Protein AF-A0A963EEP8-F1 (afdb_monomer)

Mean predicted aligned error: 3.57 Å

Secondary structure (DSSP, 8-state):
-TTTTT------GGGSPPP-GGGTT--HHHHHHH-HHHHHHHHH-TTTSPPTTPPPHHHHHHHHHHHHHHHHHHSTT---PPP--HHHHHHHHHHHHT--GGGGGGS---TT-EEEEEEETTEEEEEEEEE--

Sequence (133 aa):
LGRELNVPVTLESRLGEIGFGEWEGMDPAILYRDCPEAIDNFWVDPGAYPPPGGESFIRFQQRVGAALDSILQNYPSEHLLVVAHGGVIRMIIARVLGMPAGNIFRMDVPYAAVSRIAVEQGIPRLRFHCSRL

Radius of gyration: 16.08 Å; Cα contacts (8 Å, |Δi|>4): 144; chains: 1; bounding box: 43×27×42 Å

Nearest PDB structures (foldseek):
  4ij6-assembly1_B  TM=9.343E-01  e=9.915E-08  Hydrogenobacter thermophilus TK-6
  6nru-assembly5_E  TM=8.307E-01  e=4.648E-08  Shigella flexneri 2a
  1ebb-assembly1_A  TM=8.598E-01  e=6.789E-08  Geobacillus stearothermophilus
  4ij5-assembly1_B  TM=9.257E-01  e=4.511E-07  Hydrogenobacter thermophilus TK-6
  6e4b-assembly2_C  TM=8.334E-01  e=7.475E-07  Escherichia coli K-12

pLDDT: mean 93.42, std 4.46, range [60.78, 98.31]

Structure (mmCIF, N/CA/C/O backbone):
data_AF-A0A963EEP8-F1
#
_entry.i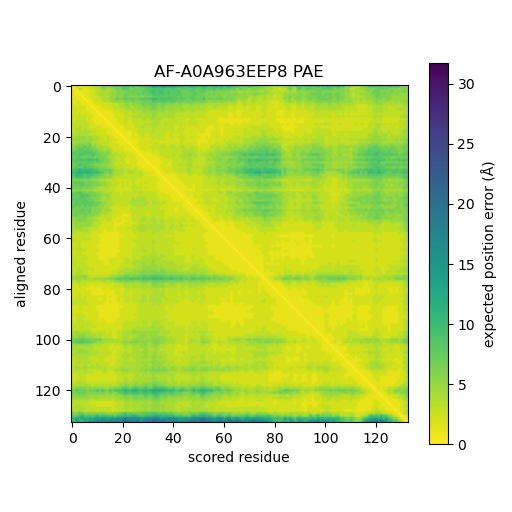d   AF-A0A963EEP8-F1
#
loop_
_atom_site.group_PDB
_atom_site.id
_atom_site.type_symbol
_atom_site.label_atom_id
_atom_site.label_alt_id
_atom_site.label_comp_id
_atom_site.label_asym_id
_atom_site.label_entity_id
_atom_site.label_seq_id
_atom_site.pdbx_PDB_ins_code
_atom_site.Cartn_x
_atom_site.Cartn_y
_atom_site.Cartn_z
_atom_site.occupancy
_atom_site.B_iso_or_equiv
_atom_site.auth_seq_id
_atom_site.auth_comp_id
_atom_site.auth_asym_id
_atom_site.auth_atom_id
_atom_site.pdbx_PDB_model_num
ATOM 1 N N . LEU A 1 1 ? -18.044 -12.396 1.897 1.00 86.62 1 LEU A N 1
ATOM 2 C CA . LEU A 1 1 ? -17.763 -11.465 3.015 1.00 86.62 1 LEU A CA 1
ATOM 3 C C . LEU A 1 1 ? -18.798 -10.357 3.213 1.00 86.62 1 LEU A C 1
ATOM 5 O O . LEU A 1 1 ? -19.691 -10.590 4.002 1.00 86.62 1 LEU A O 1
ATOM 9 N N . GLY A 1 2 ? -18.756 -9.195 2.538 1.00 90.88 2 GLY A N 1
ATOM 10 C CA . GLY A 1 2 ? -19.676 -8.078 2.861 1.00 90.88 2 GLY A CA 1
ATOM 11 C C . GLY A 1 2 ? -21.165 -8.460 2.829 1.00 90.88 2 GLY A C 1
ATOM 12 O O . GLY A 1 2 ? -21.879 -8.303 3.814 1.00 90.88 2 GLY A O 1
ATOM 13 N N . ARG A 1 3 ? -21.594 -9.101 1.733 1.00 93.19 3 ARG A N 1
ATOM 14 C CA . ARG A 1 3 ? -22.942 -9.683 1.587 1.00 93.19 3 ARG A CA 1
ATOM 15 C C . ARG A 1 3 ? -23.259 -10.765 2.625 1.00 93.19 3 ARG A C 1
ATOM 17 O O . ARG A 1 3 ? -24.384 -10.863 3.085 1.00 93.19 3 ARG A O 1
ATOM 24 N N . GLU A 1 4 ? -22.281 -11.603 2.935 1.00 95.38 4 GLU A N 1
ATOM 25 C CA . GLU A 1 4 ? -22.429 -12.773 3.808 1.00 95.38 4 GLU A CA 1
ATOM 26 C C . GLU A 1 4 ? -22.563 -12.377 5.282 1.00 95.38 4 GLU A C 1
ATOM 28 O O . GLU A 1 4 ? -23.371 -12.948 6.002 1.00 95.38 4 GLU A O 1
ATOM 33 N N . LEU A 1 5 ? -21.820 -11.352 5.704 1.00 94.31 5 LEU A N 1
ATOM 34 C CA . LEU A 1 5 ? -21.863 -10.785 7.051 1.00 94.31 5 LEU A CA 1
ATOM 35 C C . LEU A 1 5 ? -22.919 -9.680 7.202 1.00 94.31 5 LEU A C 1
ATOM 37 O O . LEU A 1 5 ? -23.043 -9.111 8.282 1.00 94.31 5 LEU A O 1
ATOM 41 N N . ASN A 1 6 ? -23.661 -9.367 6.135 1.00 95.50 6 ASN A N 1
ATOM 42 C CA . ASN A 1 6 ? -24.654 -8.293 6.097 1.00 95.50 6 ASN A CA 1
ATOM 43 C C . ASN A 1 6 ? -24.099 -6.934 6.578 1.00 95.50 6 ASN A C 1
ATOM 45 O O . ASN A 1 6 ? -24.737 -6.226 7.356 1.00 95.50 6 ASN A O 1
ATOM 49 N N . VAL A 1 7 ? -22.891 -6.581 6.122 1.00 95.44 7 VAL A N 1
ATOM 50 C CA . VAL A 1 7 ? -22.237 -5.301 6.437 1.00 95.44 7 VAL A CA 1
ATOM 51 C C . VAL A 1 7 ? -22.217 -4.378 5.213 1.00 95.44 7 VAL A C 1
ATOM 53 O O . VAL A 1 7 ? -22.016 -4.864 4.093 1.00 95.44 7 VAL A O 1
ATOM 56 N N . PRO A 1 8 ? -22.399 -3.054 5.389 1.00 94.38 8 PRO A N 1
ATOM 57 C CA . PRO A 1 8 ? -22.269 -2.092 4.299 1.00 94.38 8 PRO A CA 1
ATOM 58 C C . PRO A 1 8 ? -20.881 -2.152 3.655 1.00 94.38 8 PRO A C 1
ATOM 60 O O . PRO A 1 8 ? -19.870 -2.287 4.344 1.00 94.38 8 PRO A O 1
ATOM 63 N N . VAL A 1 9 ? -20.831 -2.028 2.328 1.00 95.94 9 VAL A N 1
ATOM 64 C CA . VAL A 1 9 ? -19.580 -1.985 1.563 1.00 95.94 9 VAL A CA 1
ATOM 65 C C . VAL A 1 9 ? -19.538 -0.693 0.765 1.00 95.94 9 VAL A C 1
ATOM 67 O O . VAL A 1 9 ? -20.432 -0.427 -0.036 1.00 95.94 9 VAL A O 1
ATOM 70 N N . THR A 1 10 ? -18.466 0.070 0.952 1.00 95.69 10 THR A N 1
ATOM 71 C CA . THR A 1 10 ? -18.180 1.286 0.189 1.00 95.69 10 THR A CA 1
ATOM 72 C C . THR A 1 10 ? -16.942 1.051 -0.663 1.00 95.69 10 THR A C 1
ATOM 74 O O . THR A 1 10 ? -15.933 0.547 -0.171 1.00 95.69 10 THR A O 1
ATOM 77 N N . LEU A 1 11 ? -17.015 1.408 -1.946 1.00 96.81 11 LEU A N 1
ATOM 78 C CA . LEU A 1 11 ? -15.858 1.371 -2.835 1.00 96.81 11 LEU A CA 1
ATOM 79 C C . LEU A 1 11 ? -15.036 2.649 -2.665 1.00 96.81 11 LEU A C 1
ATOM 81 O O . LEU A 1 11 ? -15.579 3.749 -2.724 1.00 96.81 11 LEU A O 1
ATOM 85 N N . GLU A 1 12 ? -13.725 2.497 -2.502 1.00 97.56 12 GLU A N 1
ATOM 86 C CA . GLU A 1 12 ? -12.777 3.604 -2.386 1.00 97.56 12 GLU A CA 1
ATOM 87 C C . GLU A 1 12 ? -11.723 3.485 -3.490 1.00 97.56 12 GLU A C 1
ATOM 89 O O . GLU A 1 12 ? -10.774 2.704 -3.392 1.00 97.56 12 GLU A O 1
ATOM 94 N N . SER A 1 13 ? -11.887 4.256 -4.567 1.00 97.31 13 SER A N 1
ATOM 95 C CA . SER A 1 13 ? -11.022 4.171 -5.751 1.00 97.31 13 SER A CA 1
ATOM 96 C C . SER A 1 13 ? -9.570 4.550 -5.456 1.00 97.31 13 SER A C 1
ATOM 98 O O . SER A 1 13 ? -8.656 4.080 -6.132 1.00 97.31 13 SER A O 1
ATOM 100 N N . ARG A 1 14 ? -9.323 5.369 -4.425 1.00 98.19 14 ARG A N 1
ATOM 101 C CA . ARG A 1 14 ? -7.969 5.765 -4.011 1.00 98.19 14 ARG A CA 1
ATOM 102 C C . ARG A 1 14 ? -7.175 4.628 -3.357 1.00 98.19 14 ARG A C 1
ATOM 104 O O . ARG A 1 14 ? -5.963 4.773 -3.214 1.00 98.19 14 ARG A O 1
ATOM 111 N N . LEU A 1 15 ? -7.820 3.510 -3.007 1.00 97.88 15 LEU A N 1
ATOM 112 C CA . LEU A 1 15 ? -7.193 2.287 -2.482 1.00 97.88 15 LEU A CA 1
ATOM 113 C C . LEU A 1 15 ? -6.974 1.202 -3.563 1.00 97.88 15 LEU A C 1
ATOM 115 O O . LEU A 1 15 ? -6.800 0.025 -3.241 1.00 97.88 15 LEU A O 1
ATOM 119 N N . GLY A 1 16 ? -6.957 1.582 -4.847 1.00 97.38 16 GLY A N 1
ATOM 120 C CA . GLY A 1 16 ? -6.498 0.711 -5.939 1.00 97.38 16 GLY A CA 1
ATOM 121 C C . GLY A 1 16 ? -4.990 0.428 -5.879 1.00 97.38 16 GLY A C 1
ATOM 122 O O . GLY A 1 16 ? -4.248 1.197 -5.267 1.00 97.38 16 GLY A O 1
ATOM 123 N N . GLU A 1 17 ? -4.524 -0.658 -6.501 1.00 96.50 17 GLU A N 1
ATOM 124 C CA . GLU A 1 17 ? -3.082 -0.964 -6.560 1.00 96.50 17 GLU A CA 1
ATOM 125 C C . GLU A 1 17 ? -2.297 0.143 -7.281 1.00 96.50 17 GLU A C 1
ATOM 127 O O . GLU A 1 17 ? -2.886 0.923 -8.034 1.00 96.50 17 GLU A O 1
ATOM 132 N N . ILE A 1 18 ? -0.996 0.264 -7.001 1.00 95.19 18 ILE A N 1
ATOM 133 C CA . ILE A 1 18 ? -0.102 1.146 -7.762 1.00 95.19 18 ILE A CA 1
ATOM 134 C C . ILE A 1 18 ? -0.170 0.802 -9.257 1.00 95.19 18 ILE A C 1
ATOM 136 O O . ILE A 1 18 ? -0.164 -0.371 -9.629 1.00 95.19 18 ILE A O 1
ATOM 140 N N . GLY A 1 19 ? -0.260 1.827 -10.106 1.00 95.12 19 GLY A N 1
ATOM 141 C CA . GLY A 1 19 ? -0.260 1.634 -11.557 1.00 95.12 19 GLY A CA 1
ATOM 142 C C . GLY A 1 19 ? 1.116 1.196 -12.053 1.00 95.12 19 GLY A C 1
ATOM 143 O O . GLY A 1 19 ? 2.097 1.914 -11.849 1.00 95.12 19 GLY A O 1
ATOM 144 N N . PHE A 1 20 ? 1.183 0.051 -12.727 1.00 94.56 20 PHE A N 1
ATOM 145 C CA . PHE A 1 20 ? 2.433 -0.526 -13.235 1.00 94.56 20 PHE A CA 1
ATOM 146 C C . PHE A 1 20 ? 2.705 -0.171 -14.704 1.00 94.56 20 PHE A C 1
ATOM 148 O O . PHE A 1 20 ? 3.755 -0.527 -15.236 1.00 94.56 20 PHE A O 1
ATOM 155 N N . GLY A 1 21 ? 1.796 0.565 -15.350 1.00 94.25 21 GLY A N 1
ATOM 156 C CA . GLY A 1 21 ? 2.005 1.091 -16.696 1.00 94.25 21 GLY A CA 1
ATOM 157 C C . GLY A 1 21 ? 2.242 -0.021 -17.710 1.00 94.25 21 GLY A C 1
ATOM 158 O O . GLY A 1 21 ? 1.459 -0.961 -17.801 1.00 94.25 21 GLY A O 1
ATOM 159 N N . GLU A 1 22 ? 3.342 0.064 -18.452 1.00 94.50 22 GLU A N 1
ATOM 160 C CA . GLU A 1 22 ? 3.698 -0.915 -19.485 1.00 94.50 22 GLU A CA 1
ATOM 161 C C . GLU A 1 22 ? 3.910 -2.335 -18.943 1.00 94.50 22 GLU A C 1
ATOM 163 O O . GLU A 1 22 ? 3.819 -3.292 -19.706 1.00 94.50 22 GLU A O 1
ATOM 168 N N . TRP A 1 23 ? 4.156 -2.500 -17.638 1.00 93.81 23 TRP A N 1
ATOM 169 C CA . TRP A 1 23 ? 4.296 -3.823 -17.021 1.00 93.81 23 TRP A CA 1
ATOM 170 C C . TRP A 1 23 ? 2.945 -4.501 -16.741 1.00 93.81 23 TRP A C 1
ATOM 172 O O . TRP A 1 23 ? 2.904 -5.688 -16.409 1.00 93.81 23 TRP A O 1
ATOM 182 N N . GLU A 1 24 ? 1.825 -3.781 -16.847 1.00 93.00 24 GLU A N 1
ATOM 183 C CA . GLU A 1 24 ? 0.499 -4.339 -16.584 1.00 93.00 24 GLU A CA 1
ATOM 184 C C . GLU A 1 24 ? 0.141 -5.445 -17.583 1.00 93.00 24 GLU A C 1
ATOM 186 O O . GLU A 1 24 ? 0.241 -5.291 -18.798 1.00 93.00 24 GLU A O 1
ATOM 191 N N . GLY A 1 25 ? -0.298 -6.592 -17.058 1.00 92.44 25 GLY A N 1
ATOM 192 C CA . GLY A 1 25 ? -0.677 -7.752 -17.870 1.00 92.44 25 GLY A CA 1
ATOM 193 C C . GLY A 1 25 ? 0.499 -8.553 -18.439 1.00 92.44 25 GLY A C 1
ATOM 194 O O . GLY A 1 25 ? 0.262 -9.582 -19.071 1.00 92.44 25 GLY A O 1
ATOM 195 N N . MET A 1 26 ? 1.746 -8.136 -18.199 1.00 92.38 26 MET A N 1
ATOM 196 C CA . MET A 1 26 ? 2.923 -8.929 -18.548 1.00 92.38 26 MET A CA 1
ATOM 197 C C . MET A 1 26 ? 3.126 -10.084 -17.561 1.00 92.38 26 MET A C 1
ATOM 199 O O . MET A 1 26 ? 2.800 -9.983 -16.378 1.00 92.38 26 MET A O 1
ATOM 203 N N . ASP A 1 27 ? 3.710 -11.183 -18.044 1.00 91.44 27 ASP A N 1
ATOM 204 C CA . ASP A 1 27 ? 4.189 -12.255 -17.172 1.00 91.44 27 ASP A CA 1
ATOM 205 C C . ASP A 1 27 ? 5.435 -11.762 -16.413 1.00 91.44 27 ASP A C 1
ATOM 207 O O . ASP A 1 27 ? 6.423 -11.385 -17.058 1.00 91.44 27 ASP A O 1
ATOM 211 N N . PRO A 1 28 ? 5.438 -11.783 -15.066 1.00 86.12 28 PRO A N 1
ATOM 212 C CA . PRO A 1 28 ? 6.605 -11.405 -14.281 1.00 86.12 28 PRO A CA 1
ATOM 213 C C . PRO A 1 28 ? 7.883 -12.134 -14.710 1.00 86.12 28 PRO A C 1
ATOM 215 O O . PRO A 1 28 ? 8.940 -11.515 -14.756 1.00 86.12 28 PRO A O 1
ATOM 218 N N . ALA A 1 29 ? 7.812 -13.418 -15.077 1.00 90.38 29 ALA A N 1
ATOM 219 C CA . ALA A 1 29 ? 8.987 -14.181 -15.496 1.00 90.38 29 ALA A CA 1
ATOM 220 C C . ALA A 1 29 ? 9.584 -13.662 -16.815 1.00 90.38 29 ALA A C 1
ATOM 222 O O . ALA A 1 29 ? 10.803 -13.679 -16.990 1.00 90.38 29 ALA A O 1
ATOM 223 N N . ILE A 1 30 ? 8.739 -13.174 -17.728 1.00 91.12 30 ILE A N 1
ATOM 224 C CA . ILE A 1 30 ? 9.179 -12.529 -18.971 1.00 91.12 30 ILE A CA 1
ATOM 225 C C . ILE A 1 30 ? 9.835 -11.191 -18.647 1.00 91.12 30 ILE A C 1
ATOM 227 O O . ILE A 1 30 ? 10.943 -10.933 -19.111 1.00 91.12 30 ILE A O 1
ATOM 231 N N . LEU A 1 31 ? 9.193 -10.380 -17.805 1.00 90.25 31 LEU A N 1
ATOM 232 C CA . LEU A 1 31 ? 9.721 -9.077 -17.423 1.00 90.25 31 LEU A CA 1
ATOM 233 C C . LEU A 1 31 ? 11.099 -9.215 -16.754 1.00 90.25 31 LEU A C 1
ATOM 235 O O . LEU A 1 31 ? 12.037 -8.526 -17.147 1.00 90.25 31 LEU A O 1
ATOM 239 N N . TYR A 1 32 ? 11.253 -10.157 -15.815 1.00 89.94 32 TYR A N 1
ATOM 240 C CA . TYR A 1 32 ? 12.528 -10.445 -15.141 1.00 89.94 32 TYR A CA 1
ATOM 241 C C . TYR A 1 32 ?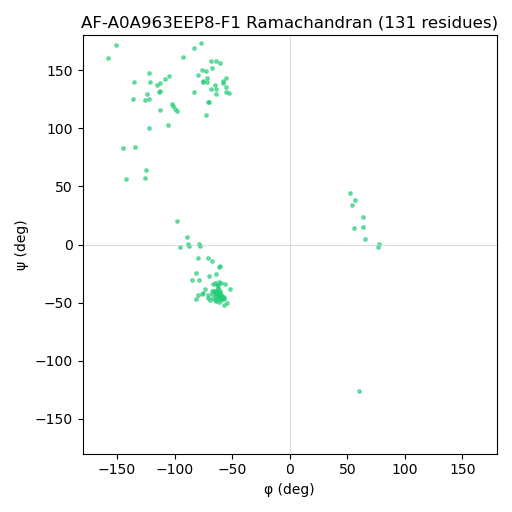 13.618 -10.924 -16.095 1.00 89.94 32 TYR A C 1
ATOM 243 O O . TYR A 1 32 ? 14.786 -10.607 -15.893 1.00 89.94 32 TYR A O 1
ATOM 251 N N . ARG A 1 33 ? 13.258 -11.681 -17.133 1.00 92.50 33 ARG A N 1
ATOM 252 C CA . ARG A 1 33 ? 14.215 -12.120 -18.151 1.00 92.50 33 ARG A CA 1
ATOM 253 C C . ARG A 1 33 ? 14.660 -10.958 -19.040 1.00 92.50 33 ARG A C 1
ATOM 255 O O . ARG A 1 33 ? 15.843 -10.860 -19.351 1.00 92.50 33 ARG A O 1
ATOM 262 N N . ASP A 1 34 ? 13.721 -10.118 -19.463 1.00 91.31 34 ASP A N 1
ATOM 263 C CA . ASP A 1 34 ? 13.964 -9.099 -20.487 1.00 91.31 34 ASP A CA 1
ATOM 264 C C . ASP A 1 34 ? 14.553 -7.807 -19.897 1.00 91.31 34 ASP A C 1
ATOM 266 O O . ASP A 1 34 ? 15.319 -7.117 -20.568 1.00 91.31 34 ASP A O 1
ATOM 270 N N . CYS A 1 35 ? 14.222 -7.474 -18.646 1.00 90.00 35 CYS A N 1
ATOM 271 C CA . CYS A 1 35 ? 14.628 -6.236 -17.973 1.00 90.00 35 CYS A CA 1
ATOM 272 C C . CYS A 1 35 ? 14.949 -6.449 -16.472 1.00 90.00 35 CYS A C 1
ATOM 274 O O . CYS A 1 35 ? 14.355 -5.772 -15.625 1.00 90.00 35 CYS A O 1
ATOM 276 N N . PRO A 1 36 ? 15.886 -7.348 -16.104 1.00 92.19 36 PRO A N 1
ATOM 277 C CA . PRO A 1 36 ? 16.158 -7.693 -14.703 1.00 92.19 36 PRO A CA 1
ATOM 278 C C . PRO A 1 36 ? 16.557 -6.478 -13.854 1.00 92.19 36 PRO A C 1
ATOM 280 O O . PRO A 1 36 ? 15.988 -6.253 -12.790 1.00 92.19 36 PRO A O 1
ATOM 283 N N . GLU A 1 37 ? 17.465 -5.635 -14.360 1.00 93.44 37 GLU A N 1
ATOM 284 C CA . GLU A 1 37 ? 17.946 -4.453 -13.631 1.00 93.44 37 GLU A CA 1
ATOM 285 C C . GLU A 1 37 ? 16.827 -3.446 -13.339 1.00 93.44 37 GLU A C 1
ATOM 287 O O . GLU A 1 37 ? 16.801 -2.843 -12.268 1.00 93.44 37 GLU A O 1
ATOM 292 N N . ALA A 1 38 ? 15.882 -3.263 -14.267 1.00 91.06 38 ALA A N 1
ATOM 293 C CA . ALA A 1 38 ? 14.771 -2.332 -14.077 1.00 91.06 38 ALA A CA 1
ATOM 294 C C . ALA A 1 38 ? 13.846 -2.792 -12.942 1.00 91.06 38 ALA A C 1
ATOM 296 O O . ALA A 1 38 ? 13.403 -1.978 -12.132 1.00 91.06 38 ALA A O 1
ATOM 297 N N . ILE A 1 39 ? 13.591 -4.098 -12.861 1.00 90.56 39 ILE A N 1
ATOM 298 C CA . ILE A 1 39 ? 12.757 -4.675 -11.809 1.00 90.56 39 ILE A CA 1
ATOM 299 C C . ILE A 1 39 ? 13.469 -4.641 -10.460 1.00 90.56 39 ILE A C 1
ATOM 301 O O . ILE A 1 39 ? 12.871 -4.229 -9.467 1.00 90.56 39 ILE A O 1
ATOM 305 N N . ASP A 1 40 ? 14.742 -5.032 -10.412 1.00 91.19 40 ASP A N 1
ATOM 306 C CA . ASP A 1 40 ? 15.518 -5.015 -9.171 1.00 91.19 40 ASP A CA 1
ATOM 307 C C . ASP A 1 40 ? 15.607 -3.594 -8.601 1.00 91.19 40 ASP A C 1
ATOM 309 O O . ASP A 1 40 ? 15.360 -3.378 -7.412 1.00 91.19 40 ASP A O 1
ATOM 313 N N . ASN A 1 41 ? 15.857 -2.603 -9.460 1.00 91.44 41 ASN A N 1
ATOM 314 C CA . ASN A 1 41 ? 15.866 -1.197 -9.069 1.00 91.44 41 ASN A CA 1
ATOM 315 C C . ASN A 1 41 ? 14.49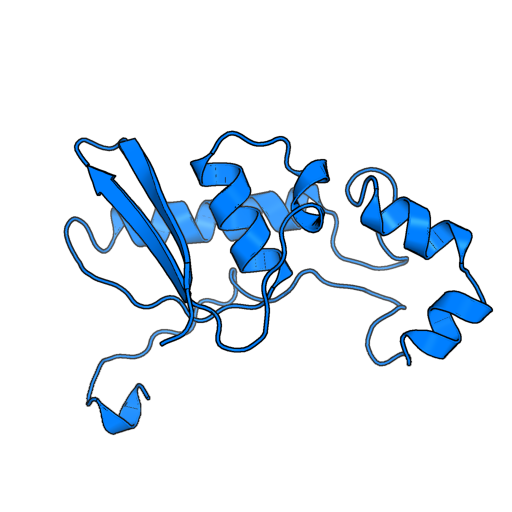9 -0.728 -8.552 1.00 91.44 41 ASN A C 1
ATOM 317 O O . ASN A 1 41 ? 14.446 -0.033 -7.535 1.00 91.44 41 ASN A O 1
ATOM 321 N N . PHE A 1 42 ? 13.398 -1.139 -9.190 1.00 89.94 42 PHE A N 1
ATOM 322 C CA . PHE A 1 42 ? 12.048 -0.828 -8.715 1.00 89.94 42 PHE A CA 1
ATOM 323 C C . PHE A 1 42 ? 11.778 -1.403 -7.317 1.00 89.94 42 PHE A C 1
ATOM 325 O O . PHE A 1 42 ? 11.205 -0.718 -6.471 1.00 89.94 42 PHE A O 1
ATOM 332 N N . TRP A 1 43 ? 12.207 -2.634 -7.025 1.00 87.94 43 TRP A N 1
ATOM 333 C CA . TRP A 1 43 ? 11.997 -3.222 -5.696 1.00 87.94 43 TRP A CA 1
ATOM 334 C C . TRP A 1 43 ? 12.848 -2.575 -4.600 1.00 87.94 43 TRP A C 1
ATOM 336 O O . TRP A 1 43 ? 12.449 -2.583 -3.432 1.00 87.94 43 TRP A O 1
ATOM 346 N N . VAL A 1 44 ? 14.003 -2.014 -4.963 1.00 88.88 44 VAL A N 1
ATOM 347 C CA . VAL A 1 44 ? 14.900 -1.312 -4.036 1.00 88.88 44 VAL A CA 1
ATOM 348 C C . VAL A 1 44 ? 14.442 0.125 -3.780 1.00 88.88 44 VAL A C 1
ATOM 350 O O . VAL A 1 44 ? 14.408 0.547 -2.622 1.00 88.88 44 VAL A O 1
ATOM 353 N N . ASP A 1 45 ? 14.107 0.867 -4.837 1.00 88.44 45 ASP A N 1
ATOM 354 C CA . ASP A 1 45 ? 13.649 2.256 -4.769 1.00 88.44 45 ASP A CA 1
ATOM 355 C C . ASP A 1 45 ? 12.585 2.545 -5.848 1.00 88.44 45 ASP A C 1
ATOM 357 O O . ASP A 1 45 ? 12.878 3.106 -6.910 1.00 88.44 45 ASP A O 1
ATOM 361 N N . PRO A 1 46 ? 11.311 2.216 -5.578 1.00 87.88 46 PRO A N 1
ATOM 362 C CA . PRO A 1 46 ? 10.228 2.430 -6.538 1.00 87.88 46 PRO A CA 1
ATOM 363 C C . PRO A 1 46 ? 9.928 3.912 -6.789 1.00 87.88 46 PRO A C 1
ATOM 365 O O . PRO A 1 46 ? 9.210 4.248 -7.731 1.00 87.88 46 PRO A O 1
ATOM 368 N N . GLY A 1 47 ? 10.439 4.808 -5.937 1.00 87.06 47 GLY A N 1
ATOM 369 C CA . GLY A 1 47 ? 10.317 6.248 -6.119 1.00 87.06 47 GLY A CA 1
ATOM 370 C C . GLY A 1 47 ? 11.267 6.773 -7.187 1.00 87.06 47 GLY A C 1
ATOM 371 O O . GLY A 1 47 ? 10.857 7.593 -8.010 1.00 87.06 47 GLY A O 1
ATOM 372 N N . ALA A 1 48 ? 12.510 6.292 -7.179 1.00 89.12 48 ALA A N 1
ATOM 373 C CA . ALA A 1 48 ? 13.518 6.651 -8.171 1.00 89.12 48 ALA A CA 1
ATOM 374 C C . ALA A 1 48 ? 13.347 5.896 -9.499 1.00 89.12 48 ALA A C 1
ATOM 376 O O . ALA A 1 48 ? 13.658 6.449 -10.553 1.00 89.12 48 ALA A O 1
ATOM 377 N N . TYR A 1 49 ? 12.824 4.667 -9.454 1.00 90.62 49 TYR A N 1
ATOM 378 C CA . TYR A 1 49 ? 12.727 3.777 -10.613 1.00 90.62 49 TYR A CA 1
ATOM 379 C C . TYR A 1 49 ? 11.293 3.289 -10.853 1.00 90.62 49 TYR A C 1
ATOM 381 O O . TYR A 1 49 ? 11.025 2.095 -10.722 1.00 90.62 49 TYR A O 1
ATOM 389 N N . PRO A 1 50 ? 10.340 4.180 -11.181 1.00 90.31 50 PRO A N 1
ATOM 390 C CA . PRO A 1 50 ? 8.977 3.759 -11.473 1.00 90.31 50 PRO A CA 1
ATOM 391 C C . PRO A 1 50 ? 8.912 2.941 -12.778 1.00 90.31 50 PRO A C 1
ATOM 393 O O . PRO A 1 50 ? 9.701 3.191 -13.696 1.00 90.31 50 PRO A O 1
ATOM 396 N N . PRO A 1 51 ? 7.940 2.021 -12.911 1.00 91.62 51 PRO A N 1
ATOM 397 C CA . PRO A 1 51 ? 7.671 1.336 -14.170 1.00 91.62 51 PRO A CA 1
ATOM 398 C C . PRO A 1 51 ? 7.398 2.337 -15.310 1.00 91.62 51 PRO A C 1
ATOM 400 O O . PRO A 1 51 ? 6.747 3.364 -15.071 1.00 91.62 51 PRO A O 1
ATOM 403 N N . PRO A 1 52 ? 7.836 2.063 -16.553 1.00 91.81 52 PRO A N 1
ATOM 404 C CA . PRO A 1 52 ? 7.532 2.909 -17.706 1.00 91.81 52 PRO A CA 1
ATOM 405 C C . PRO A 1 52 ? 6.022 3.106 -17.884 1.00 91.81 52 PRO A C 1
ATOM 407 O O . PRO A 1 52 ? 5.242 2.157 -17.806 1.00 91.81 52 PRO A O 1
ATOM 410 N N . GLY A 1 53 ? 5.591 4.358 -18.064 1.00 93.94 53 GLY A N 1
ATOM 411 C CA . GLY A 1 53 ? 4.167 4.712 -18.160 1.00 93.94 53 GLY A CA 1
ATOM 412 C C . GLY A 1 53 ? 3.348 4.470 -16.881 1.00 93.94 53 GLY A C 1
ATOM 413 O O . GLY A 1 53 ? 2.130 4.641 -16.903 1.00 93.94 53 GLY A O 1
ATOM 414 N N . GLY A 1 54 ? 3.992 4.066 -15.780 1.00 93.38 54 GLY A N 1
ATOM 415 C CA . GLY A 1 54 ? 3.357 3.742 -14.509 1.00 93.38 54 GLY A CA 1
ATOM 416 C C . GLY A 1 54 ? 2.943 4.961 -13.689 1.00 93.38 54 GLY A C 1
ATOM 417 O O . GLY A 1 54 ? 3.238 6.119 -14.000 1.00 93.38 54 GLY A O 1
ATOM 418 N N . GLU A 1 55 ? 2.240 4.690 -12.593 1.00 94.56 55 GLU A N 1
ATOM 419 C CA . GLU A 1 55 ? 1.887 5.713 -11.620 1.00 94.56 55 GLU A CA 1
ATOM 420 C C . GLU A 1 55 ? 3.143 6.205 -10.891 1.00 94.56 55 GLU A C 1
ATOM 422 O O . GLU A 1 55 ? 3.947 5.414 -10.399 1.00 94.56 55 GLU A O 1
ATOM 427 N N . SER A 1 56 ? 3.301 7.527 -10.756 1.00 93.00 56 SER A N 1
ATOM 428 C CA . SER A 1 56 ? 4.397 8.052 -9.946 1.00 93.00 56 SER A CA 1
ATOM 429 C C . SER A 1 56 ? 4.211 7.669 -8.479 1.00 93.00 56 SER A C 1
ATOM 431 O O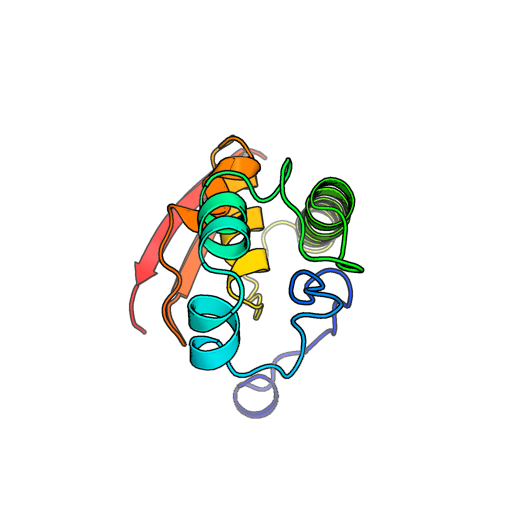 . SER A 1 56 ? 3.129 7.798 -7.900 1.00 93.00 56 SER A O 1
ATOM 433 N N . PHE A 1 57 ? 5.301 7.258 -7.838 1.00 92.38 57 PHE A N 1
ATOM 434 C CA . PHE A 1 57 ? 5.263 6.789 -6.458 1.00 92.38 57 PHE A CA 1
ATOM 435 C C . PHE A 1 57 ? 4.751 7.853 -5.468 1.00 92.38 57 PHE A C 1
ATOM 437 O O . PHE A 1 57 ? 4.028 7.550 -4.519 1.00 92.38 57 PHE A O 1
ATOM 444 N N . ILE A 1 58 ? 5.048 9.129 -5.737 1.00 93.44 58 ILE A N 1
ATOM 445 C CA . ILE A 1 58 ? 4.529 10.268 -4.965 1.00 93.44 58 ILE A CA 1
ATOM 446 C C . ILE A 1 58 ? 3.004 10.362 -5.090 1.00 93.44 58 ILE A C 1
ATOM 448 O O . ILE A 1 58 ? 2.319 10.550 -4.084 1.00 93.44 58 ILE A O 1
ATOM 452 N N . ARG A 1 59 ? 2.453 10.208 -6.301 1.00 95.56 59 ARG A N 1
ATOM 453 C CA . ARG A 1 59 ? 1.000 10.231 -6.520 1.00 95.56 59 ARG A CA 1
ATOM 454 C C . ARG A 1 59 ? 0.326 9.066 -5.800 1.00 95.56 59 ARG A C 1
ATOM 456 O O . ARG A 1 59 ? -0.687 9.281 -5.133 1.00 95.56 59 ARG A O 1
ATOM 463 N N . PHE A 1 60 ? 0.931 7.880 -5.868 1.00 96.88 60 PHE A N 1
ATOM 464 C CA . PHE A 1 60 ? 0.481 6.696 -5.143 1.00 96.88 60 PHE A CA 1
ATOM 465 C C . PHE A 1 60 ? 0.416 6.950 -3.628 1.00 96.88 60 PHE A C 1
ATOM 467 O O . PHE A 1 60 ? -0.637 6.791 -3.004 1.00 96.88 60 PHE A O 1
ATOM 474 N N . GLN A 1 61 ? 1.510 7.445 -3.042 1.00 95.94 61 GLN A N 1
ATOM 475 C CA . GLN A 1 61 ? 1.578 7.813 -1.626 1.00 95.94 61 GLN A CA 1
ATOM 476 C C . GLN A 1 61 ? 0.506 8.845 -1.245 1.00 95.94 61 GLN A C 1
ATOM 478 O O . GLN A 1 61 ? -0.156 8.701 -0.214 1.00 95.94 61 GLN A O 1
ATOM 483 N N . GLN A 1 62 ? 0.322 9.884 -2.062 1.00 96.81 62 GLN A N 1
ATOM 484 C CA . GLN A 1 62 ? -0.647 10.949 -1.805 1.00 96.81 62 GLN A CA 1
ATOM 485 C C . GLN A 1 62 ? -2.085 10.431 -1.810 1.00 96.81 62 GLN A C 1
ATOM 487 O O . GLN A 1 62 ? -2.829 10.716 -0.869 1.00 96.81 62 GLN A O 1
ATOM 492 N N . ARG A 1 63 ? -2.490 9.649 -2.823 1.00 98.12 63 ARG A N 1
ATOM 493 C CA . ARG A 1 63 ? -3.874 9.154 -2.904 1.00 98.12 63 ARG A CA 1
ATOM 494 C C . ARG A 1 63 ? -4.199 8.159 -1.794 1.00 98.12 63 ARG A C 1
ATOM 496 O O . ARG A 1 63 ? -5.277 8.254 -1.210 1.00 98.12 63 ARG A O 1
ATOM 503 N N . VAL A 1 64 ? -3.267 7.263 -1.456 1.00 98.31 64 VAL A N 1
ATOM 504 C CA . VAL A 1 64 ? -3.457 6.291 -0.370 1.00 98.31 64 VAL A CA 1
ATOM 505 C C . VAL A 1 64 ? -3.503 7.008 0.980 1.00 98.31 64 VAL A C 1
ATOM 507 O O . VAL A 1 64 ? -4.377 6.725 1.797 1.00 98.31 64 VAL A O 1
ATOM 510 N N . GLY A 1 65 ? -2.620 7.988 1.197 1.00 97.25 65 GLY A N 1
ATOM 511 C CA . GLY A 1 65 ? -2.631 8.822 2.398 1.00 97.25 65 GLY A CA 1
ATOM 512 C C . GLY A 1 65 ? -3.940 9.594 2.568 1.00 97.25 65 GLY A C 1
ATOM 513 O O . GLY A 1 65 ? -4.545 9.530 3.632 1.00 97.25 65 GLY A O 1
ATOM 514 N N . ALA A 1 66 ? -4.419 10.247 1.507 1.00 98.12 66 ALA A N 1
ATOM 515 C CA . ALA A 1 66 ? -5.682 10.983 1.525 1.00 98.12 66 ALA A CA 1
ATOM 516 C C . ALA A 1 66 ? -6.899 10.078 1.780 1.00 98.12 66 ALA A C 1
ATOM 518 O O . ALA A 1 66 ? -7.856 10.498 2.432 1.00 98.12 66 ALA A O 1
ATOM 519 N N . ALA A 1 67 ? -6.88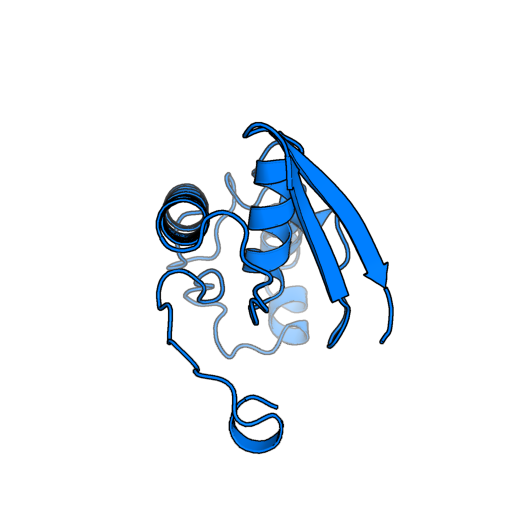0 8.840 1.275 1.00 98.19 67 ALA A N 1
ATOM 520 C CA . ALA A 1 67 ? -7.912 7.853 1.576 1.00 98.19 67 ALA A CA 1
ATOM 521 C C . ALA A 1 67 ? -7.900 7.470 3.059 1.00 98.19 67 ALA A C 1
ATOM 523 O O . ALA A 1 67 ? -8.945 7.507 3.703 1.00 98.19 67 ALA A O 1
ATOM 524 N N . LEU A 1 68 ? -6.723 7.162 3.614 1.00 96.12 68 LEU A N 1
ATOM 525 C CA . LEU A 1 68 ? -6.585 6.812 5.027 1.00 96.12 68 LEU A CA 1
ATOM 526 C C . LEU A 1 68 ? -7.030 7.960 5.941 1.00 96.12 68 LEU A C 1
ATOM 528 O O . LEU A 1 68 ? -7.803 7.727 6.865 1.00 96.12 68 LEU A O 1
ATOM 532 N N . ASP A 1 69 ? -6.597 9.191 5.662 1.00 95.62 69 ASP A N 1
ATOM 533 C CA . ASP A 1 69 ? -6.984 10.369 6.445 1.00 95.62 69 ASP A CA 1
ATOM 534 C C . ASP A 1 69 ? -8.510 10.569 6.419 1.00 95.62 69 ASP A C 1
ATOM 536 O O . ASP A 1 69 ? -9.127 10.778 7.462 1.00 95.62 69 ASP A O 1
ATOM 540 N N . SER A 1 70 ? -9.138 10.423 5.246 1.00 96.56 70 SER A N 1
ATOM 541 C CA . SER A 1 70 ? -10.596 10.510 5.099 1.00 96.56 70 SER A CA 1
ATOM 542 C C . SER A 1 70 ? -11.330 9.402 5.858 1.00 96.56 70 SER A C 1
ATOM 544 O O . SER A 1 70 ? -12.360 9.673 6.469 1.00 96.56 70 SER A O 1
ATOM 546 N N . ILE A 1 71 ? -10.818 8.167 5.837 1.00 95.06 71 ILE A N 1
ATOM 547 C CA . ILE A 1 71 ? -11.399 7.040 6.578 1.00 95.06 71 ILE A CA 1
ATOM 548 C C . ILE A 1 71 ? -11.342 7.313 8.084 1.00 95.06 71 ILE A C 1
ATOM 550 O O . ILE A 1 71 ? -12.349 7.166 8.773 1.00 95.06 71 ILE A O 1
ATOM 554 N N . LEU A 1 72 ? -10.191 7.759 8.592 1.00 92.94 72 LEU A N 1
ATOM 555 C CA . LEU A 1 72 ? -10.010 8.059 10.014 1.00 92.94 72 LEU A CA 1
ATOM 556 C C . LEU A 1 72 ? -10.877 9.235 10.489 1.00 92.94 72 LEU A C 1
ATOM 558 O O . LEU A 1 72 ? -11.319 9.238 11.635 1.00 92.94 72 LEU A O 1
ATOM 562 N N . GLN A 1 73 ? -11.126 10.220 9.621 1.00 93.94 73 GLN A N 1
ATOM 563 C CA . GLN A 1 73 ? -11.991 11.364 9.920 1.00 93.94 73 GLN A CA 1
ATOM 564 C C . GLN A 1 73 ? -13.483 11.009 9.899 1.00 93.94 73 GLN A C 1
ATOM 566 O O . GLN A 1 73 ? -14.225 11.477 10.758 1.00 93.94 73 GLN A O 1
ATOM 571 N N . ASN A 1 74 ? -13.924 10.201 8.931 1.00 94.81 74 ASN A N 1
ATOM 572 C CA . ASN A 1 74 ? -15.344 9.902 8.726 1.00 94.81 74 ASN A CA 1
ATOM 573 C C . ASN A 1 74 ? -15.881 8.807 9.656 1.00 94.81 74 ASN A C 1
ATOM 575 O O . ASN A 1 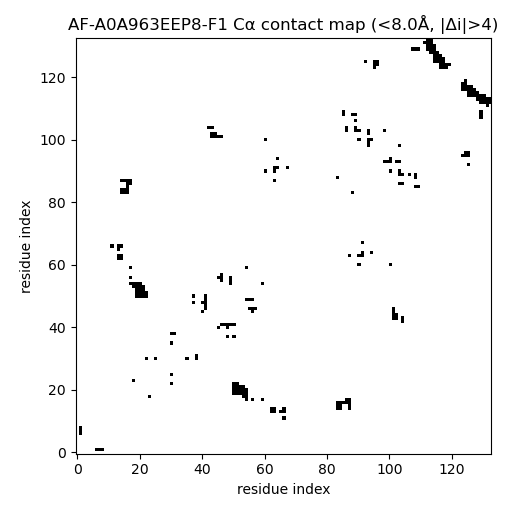74 ? -17.081 8.780 9.914 1.00 94.81 74 ASN A O 1
ATOM 579 N N . TYR A 1 75 ? -15.012 7.927 10.159 1.00 92.81 75 TYR A N 1
ATOM 580 C CA . TYR A 1 75 ? -15.392 6.788 11.000 1.00 92.81 75 TYR A CA 1
ATOM 581 C C . TYR A 1 75 ? -14.617 6.778 12.330 1.00 92.81 75 TYR A C 1
ATOM 583 O O . TYR A 1 75 ? -13.892 5.820 12.636 1.00 92.81 75 TYR A O 1
ATOM 591 N N . PRO A 1 76 ? -14.701 7.856 13.131 1.00 90.19 76 PRO A N 1
ATOM 592 C CA . PRO A 1 76 ? -13.976 7.931 14.389 1.00 90.19 76 PRO A CA 1
ATOM 593 C C . PRO A 1 76 ? -14.485 6.859 15.362 1.00 90.19 76 PRO A C 1
ATOM 595 O O . PRO A 1 76 ? -15.684 6.710 15.574 1.00 90.19 76 PRO A O 1
ATOM 598 N N . SER A 1 77 ? -13.560 6.149 16.011 1.00 88.75 77 SER A N 1
ATOM 599 C CA . SER A 1 77 ? -13.859 5.096 16.999 1.00 88.75 77 SER A CA 1
ATOM 600 C C . SER A 1 77 ? -14.605 3.864 16.458 1.00 88.75 77 SER A C 1
ATOM 602 O O . SER A 1 77 ? -15.094 3.058 17.250 1.00 88.75 77 SER A O 1
ATOM 604 N N . GLU A 1 78 ? -14.667 3.674 15.139 1.00 94.00 78 GLU A N 1
ATOM 605 C CA . GLU A 1 78 ? -15.256 2.478 14.530 1.00 94.00 78 GLU A CA 1
ATOM 606 C C . GLU A 1 78 ? -14.224 1.373 14.257 1.00 94.00 78 GLU A C 1
ATOM 608 O O . GLU A 1 78 ? -13.014 1.604 14.184 1.00 94.00 78 GLU A O 1
ATOM 613 N N . HIS A 1 79 ? -14.712 0.140 14.082 1.00 94.69 79 HIS A N 1
ATOM 614 C CA . HIS A 1 79 ? -13.897 -1.002 13.671 1.00 94.69 79 HIS A CA 1
ATOM 615 C C . HIS A 1 79 ? -14.182 -1.346 12.208 1.00 94.69 79 HIS A C 1
ATOM 617 O O . HIS A 1 79 ? -15.203 -1.951 11.886 1.00 94.69 79 HIS A O 1
ATOM 623 N N . LEU A 1 80 ? -13.262 -0.952 11.328 1.00 95.81 80 LEU A N 1
ATOM 624 C CA . LEU A 1 80 ? -13.405 -1.100 9.883 1.00 95.81 80 LEU A CA 1
ATOM 625 C C . LEU A 1 80 ? -12.551 -2.242 9.335 1.00 95.81 80 LEU A C 1
ATOM 627 O O . LEU A 1 80 ? -11.411 -2.443 9.757 1.00 95.81 80 LEU A O 1
ATOM 631 N N . LEU A 1 81 ? -13.079 -2.928 8.322 1.00 95.94 81 LEU A N 1
ATOM 632 C CA . LEU A 1 81 ? -12.305 -3.814 7.462 1.00 95.94 81 LEU A CA 1
ATOM 633 C C . LEU A 1 81 ? -11.976 -3.090 6.156 1.00 95.94 81 LEU A C 1
ATOM 635 O O . LEU A 1 81 ? -12.870 -2.781 5.371 1.00 95.94 81 LEU A O 1
ATOM 639 N N . VAL A 1 82 ? -10.686 -2.874 5.906 1.00 96.50 82 VAL A N 1
ATOM 640 C CA . VAL A 1 82 ? -10.189 -2.359 4.627 1.00 96.50 82 VAL A CA 1
ATOM 641 C C . VAL A 1 82 ? -9.629 -3.524 3.821 1.00 96.50 82 VAL A C 1
ATOM 643 O O . VAL A 1 82 ? -8.683 -4.181 4.250 1.00 96.50 82 VAL A O 1
ATOM 646 N N . VAL A 1 83 ? -10.214 -3.775 2.650 1.00 96.44 83 VAL A N 1
ATOM 647 C CA . VAL A 1 83 ? -9.719 -4.767 1.688 1.00 96.44 83 VAL A CA 1
ATOM 648 C C . VAL A 1 83 ? -8.989 -4.022 0.579 1.00 96.44 83 VAL A C 1
ATOM 650 O O . VAL A 1 83 ? -9.572 -3.161 -0.075 1.00 96.44 83 VAL A O 1
ATOM 653 N N . ALA A 1 84 ? -7.709 -4.328 0.396 1.00 96.94 84 ALA A N 1
ATOM 654 C CA . ALA A 1 84 ? -6.829 -3.608 -0.513 1.00 96.94 84 ALA A CA 1
ATOM 655 C C . ALA A 1 84 ? -5.729 -4.526 -1.064 1.00 96.94 84 ALA A C 1
ATOM 657 O O . ALA A 1 84 ? -5.561 -5.661 -0.618 1.00 96.94 84 ALA A O 1
ATOM 658 N N . HIS A 1 85 ? -4.982 -4.012 -2.037 1.00 96.88 85 HIS A N 1
ATOM 659 C CA . HIS A 1 85 ? -3.873 -4.718 -2.668 1.00 96.88 85 HIS A CA 1
ATOM 660 C C . HIS A 1 85 ? -2.573 -4.589 -1.861 1.00 96.88 85 HIS A C 1
ATOM 662 O O . HIS A 1 85 ? -2.471 -3.796 -0.918 1.00 96.88 85 HIS A O 1
ATOM 668 N N . GLY A 1 86 ? -1.563 -5.378 -2.231 1.00 96.50 86 GLY A N 1
ATOM 669 C CA . GLY A 1 86 ? -0.317 -5.490 -1.481 1.00 96.50 86 GLY A CA 1
ATOM 670 C C . GLY A 1 86 ? 0.459 -4.176 -1.390 1.00 96.50 86 GLY A C 1
ATOM 671 O O . GLY A 1 86 ? 0.975 -3.863 -0.317 1.00 96.50 86 GLY A O 1
ATOM 672 N N . GLY A 1 87 ? 0.550 -3.395 -2.470 1.00 96.00 87 GLY A N 1
ATOM 673 C CA . GLY A 1 87 ? 1.233 -2.097 -2.443 1.00 96.00 87 GLY A CA 1
ATOM 674 C C . GLY A 1 87 ? 0.531 -1.099 -1.521 1.00 96.00 87 GLY A C 1
ATOM 675 O O . GLY A 1 87 ? 1.178 -0.398 -0.742 1.00 96.00 87 GLY A O 1
ATOM 676 N N . VAL A 1 88 ? -0.804 -1.091 -1.533 1.00 97.94 88 VAL A N 1
ATOM 677 C CA . VAL A 1 88 ? -1.630 -0.204 -0.696 1.00 97.94 88 VAL A CA 1
ATOM 678 C C . VAL A 1 88 ? -1.484 -0.540 0.785 1.00 97.94 88 VAL A C 1
ATOM 680 O O . VAL A 1 88 ? -1.264 0.358 1.596 1.00 97.94 88 VAL A O 1
ATOM 683 N N . ILE A 1 89 ? -1.546 -1.826 1.147 1.00 98.00 89 ILE A N 1
ATOM 684 C CA . ILE A 1 89 ? -1.351 -2.276 2.534 1.00 98.00 89 ILE A CA 1
ATOM 685 C C . ILE A 1 89 ? 0.033 -1.855 3.037 1.00 98.00 89 ILE A C 1
ATOM 687 O O . ILE A 1 89 ? 0.142 -1.286 4.126 1.00 98.00 89 ILE A O 1
ATOM 691 N N . ARG A 1 90 ? 1.086 -2.066 2.234 1.00 97.31 90 ARG A N 1
ATOM 692 C CA . ARG A 1 90 ? 2.446 -1.643 2.595 1.00 97.31 90 ARG A CA 1
ATOM 693 C C . ARG A 1 90 ? 2.544 -0.132 2.775 1.00 97.31 90 ARG A C 1
ATOM 695 O O . ARG A 1 90 ? 3.146 0.313 3.745 1.00 97.31 90 ARG A O 1
ATOM 702 N N . MET A 1 91 ? 1.933 0.651 1.886 1.00 97.44 91 MET A N 1
ATOM 703 C CA . MET A 1 91 ? 1.937 2.114 1.970 1.00 97.44 91 MET A CA 1
ATOM 704 C C . MET A 1 91 ? 1.220 2.625 3.228 1.00 97.44 91 MET A C 1
ATOM 706 O O . MET A 1 91 ? 1.728 3.515 3.911 1.00 97.44 91 MET A O 1
ATOM 710 N N . ILE A 1 92 ? 0.076 2.032 3.583 1.00 97.62 92 ILE A N 1
ATOM 711 C CA . ILE A 1 92 ? -0.645 2.354 4.823 1.00 97.62 92 ILE A CA 1
ATOM 712 C C . ILE A 1 92 ? 0.231 2.050 6.044 1.00 97.62 92 ILE A C 1
ATOM 714 O O . ILE A 1 92 ? 0.390 2.908 6.912 1.00 97.62 92 ILE A O 1
ATOM 718 N N . ILE A 1 93 ? 0.832 0.857 6.108 1.00 97.56 93 ILE A N 1
ATOM 719 C CA . ILE A 1 93 ? 1.701 0.464 7.227 1.00 97.56 93 ILE A CA 1
ATOM 720 C C . ILE A 1 93 ? 2.929 1.377 7.313 1.00 97.56 93 ILE A C 1
ATOM 722 O O . ILE A 1 93 ? 3.256 1.855 8.399 1.00 97.56 93 ILE A O 1
ATOM 726 N N . ALA A 1 94 ? 3.570 1.671 6.179 1.00 96.44 94 ALA A N 1
ATOM 727 C CA . ALA A 1 94 ? 4.716 2.569 6.113 1.00 96.44 94 ALA A CA 1
ATOM 728 C C . ALA A 1 94 ? 4.375 3.949 6.682 1.00 96.44 94 ALA A C 1
ATOM 730 O O . ALA A 1 94 ? 5.095 4.457 7.539 1.00 96.44 94 ALA A O 1
ATOM 731 N N . ARG A 1 95 ? 3.231 4.518 6.279 1.00 95.75 95 ARG A N 1
ATOM 732 C CA . ARG A 1 95 ? 2.737 5.798 6.800 1.00 95.75 95 ARG A CA 1
ATOM 733 C C . ARG A 1 95 ? 2.490 5.748 8.307 1.00 95.75 95 ARG A C 1
ATOM 735 O O . ARG A 1 95 ? 2.900 6.666 9.008 1.00 95.75 95 ARG A O 1
ATOM 742 N N . VAL A 1 96 ? 1.857 4.686 8.809 1.00 95.94 96 VAL A N 1
ATOM 743 C CA . VAL A 1 96 ? 1.584 4.510 10.249 1.00 95.94 96 VAL A CA 1
ATOM 744 C C . VAL A 1 96 ? 2.869 4.435 11.073 1.00 95.94 96 VAL A C 1
ATOM 746 O O . VAL A 1 96 ? 2.918 4.984 12.169 1.00 95.94 96 VAL A O 1
ATOM 749 N N . LEU A 1 97 ? 3.907 3.777 10.555 1.00 96.19 97 LEU A N 1
ATOM 750 C CA . LEU A 1 97 ? 5.187 3.609 11.246 1.00 96.19 97 LEU A CA 1
ATOM 751 C C . LEU A 1 97 ? 6.181 4.757 11.003 1.00 96.19 97 LEU A C 1
ATOM 753 O O . LEU A 1 97 ? 7.289 4.714 11.531 1.00 96.19 97 LEU A O 1
ATOM 757 N N . GLY A 1 98 ? 5.826 5.757 10.188 1.00 95.00 98 GLY A N 1
ATOM 758 C CA . GLY A 1 98 ? 6.764 6.800 9.759 1.00 95.00 98 GLY A CA 1
ATOM 759 C C . GLY A 1 98 ? 7.933 6.259 8.927 1.00 95.00 98 GLY A C 1
ATOM 760 O O . GLY A 1 98 ? 9.000 6.869 8.881 1.00 95.00 98 GLY A O 1
ATOM 761 N N . MET A 1 99 ? 7.759 5.100 8.289 1.00 94.94 99 MET A N 1
ATOM 762 C CA . MET A 1 99 ? 8.779 4.492 7.445 1.00 94.94 99 MET A CA 1
ATOM 763 C C . MET A 1 99 ? 8.928 5.292 6.141 1.00 94.94 99 MET A C 1
ATOM 765 O O . MET A 1 99 ? 7.915 5.675 5.547 1.00 94.94 99 MET A O 1
ATOM 769 N N . PRO A 1 100 ? 10.161 5.502 5.637 1.00 91.38 100 PRO A N 1
ATOM 770 C CA . PRO A 1 100 ? 10.367 6.070 4.311 1.00 91.38 100 PRO A CA 1
ATOM 771 C C . PRO A 1 100 ? 9.587 5.289 3.253 1.00 91.38 100 PRO A C 1
ATOM 773 O O . PRO A 1 100 ? 9.681 4.062 3.188 1.00 91.38 100 PRO A O 1
ATOM 776 N N . ALA A 1 101 ? 8.831 5.997 2.416 1.00 86.31 101 ALA A N 1
ATOM 777 C CA . ALA A 1 101 ? 7.908 5.366 1.479 1.00 86.31 101 ALA A CA 1
ATOM 778 C C . ALA A 1 101 ? 8.625 4.441 0.474 1.00 86.31 101 ALA A C 1
ATOM 780 O O . ALA A 1 101 ? 8.090 3.394 0.132 1.00 86.31 101 ALA A O 1
ATOM 781 N N . GLY A 1 102 ? 9.864 4.747 0.070 1.00 87.56 102 GLY A N 1
ATOM 782 C CA . GLY A 1 102 ? 10.656 3.869 -0.808 1.00 87.56 102 GLY A CA 1
ATOM 783 C C . GLY A 1 102 ? 10.929 2.473 -0.225 1.00 87.56 102 GLY A C 1
ATOM 784 O O . GLY A 1 102 ? 11.185 1.534 -0.963 1.00 87.56 102 GLY A O 1
ATOM 785 N N . ASN A 1 103 ? 10.789 2.288 1.091 1.00 91.44 103 ASN A N 1
ATOM 786 C CA . ASN A 1 103 ? 11.036 1.004 1.749 1.00 91.44 103 ASN A CA 1
ATOM 787 C C . ASN A 1 103 ? 9.798 0.095 1.826 1.00 91.44 103 ASN A C 1
ATOM 789 O O . ASN A 1 103 ? 9.863 -0.947 2.479 1.00 91.44 103 ASN A O 1
ATOM 793 N N . ILE A 1 104 ? 8.668 0.452 1.199 1.00 93.31 104 ILE A N 1
ATOM 794 C CA . ILE A 1 104 ? 7.410 -0.307 1.337 1.00 93.31 104 ILE A CA 1
ATOM 795 C C . ILE A 1 104 ? 7.549 -1.785 0.948 1.00 93.31 104 ILE A C 1
ATOM 797 O O . ILE A 1 104 ? 6.925 -2.637 1.578 1.00 93.31 104 ILE A O 1
ATOM 801 N N . PHE A 1 105 ? 8.394 -2.108 -0.035 1.00 92.50 105 PHE A N 1
ATOM 802 C CA . PHE A 1 105 ? 8.578 -3.473 -0.533 1.00 92.50 105 PHE A CA 1
ATOM 803 C C . PHE A 1 105 ? 9.457 -4.356 0.361 1.00 92.50 105 PHE A C 1
ATOM 805 O O . PHE A 1 105 ? 9.571 -5.548 0.109 1.00 92.50 105 PHE A O 1
ATOM 812 N N . ARG A 1 106 ? 9.984 -3.820 1.470 1.00 92.25 106 ARG A N 1
ATOM 813 C CA . ARG A 1 106 ? 10.690 -4.600 2.505 1.00 92.25 106 ARG A CA 1
ATOM 814 C C . ARG A 1 106 ? 9.753 -5.350 3.460 1.00 92.25 106 ARG A C 1
ATOM 816 O O . ARG A 1 106 ? 10.221 -5.977 4.404 1.00 92.25 106 ARG A O 1
ATOM 823 N N . MET A 1 107 ? 8.441 -5.234 3.262 1.00 94.38 107 MET A N 1
ATOM 824 C CA . MET A 1 107 ? 7.419 -5.897 4.069 1.00 94.38 107 MET A CA 1
ATOM 825 C C . MET A 1 107 ? 6.680 -6.925 3.220 1.00 94.38 107 MET A C 1
ATOM 827 O O . MET A 1 107 ? 6.207 -6.612 2.122 1.00 94.38 107 MET A O 1
ATOM 831 N N . ASP A 1 108 ? 6.530 -8.135 3.740 1.00 94.50 108 ASP A N 1
ATOM 832 C CA . ASP A 1 108 ? 5.691 -9.147 3.110 1.00 94.50 108 ASP A CA 1
ATOM 833 C C . ASP A 1 108 ? 4.214 -8.841 3.336 1.00 94.50 108 ASP A C 1
ATOM 835 O O . ASP A 1 108 ? 3.800 -8.463 4.424 1.00 94.50 108 ASP A O 1
ATOM 839 N N . VAL A 1 109 ? 3.394 -9.042 2.308 1.00 96.00 109 VAL A N 1
ATOM 840 C CA . VAL A 1 109 ? 1.930 -9.029 2.422 1.00 96.00 109 VAL A CA 1
ATOM 841 C C . VAL A 1 109 ? 1.408 -10.243 1.659 1.00 96.00 109 VAL A C 1
ATOM 843 O O . VAL A 1 109 ? 1.098 -10.128 0.471 1.00 96.00 109 VAL A O 1
ATOM 846 N N . PRO A 1 110 ? 1.375 -11.428 2.293 1.00 95.38 110 PRO A N 1
ATOM 847 C CA . PRO A 1 110 ? 0.841 -12.629 1.669 1.00 95.38 110 PRO A CA 1
ATOM 848 C C . PRO A 1 110 ? -0.653 -12.485 1.369 1.00 95.38 110 PRO A C 1
ATOM 850 O O . PRO A 1 110 ? -1.367 -11.706 2.008 1.00 95.38 110 PRO A O 1
ATOM 853 N N . TYR A 1 111 ? -1.153 -13.286 0.431 1.00 94.12 111 TYR A N 1
ATOM 854 C CA . TYR A 1 111 ? -2.582 -13.324 0.136 1.00 94.12 111 TYR A CA 1
ATOM 855 C C . TYR A 1 111 ? -3.406 -13.692 1.371 1.00 94.12 111 TYR A C 1
ATOM 857 O O . TYR A 1 111 ? -3.029 -14.570 2.146 1.00 94.12 111 TYR A O 1
ATOM 865 N N . ALA A 1 112 ? -4.543 -13.007 1.529 1.00 92.25 112 ALA A N 1
ATOM 866 C CA . ALA A 1 112 ? -5.478 -13.170 2.644 1.00 92.25 112 ALA A CA 1
ATOM 867 C C . ALA A 1 112 ? -4.867 -12.989 4.051 1.00 92.25 112 ALA A C 1
ATOM 869 O O . ALA A 1 112 ? -5.505 -13.330 5.047 1.00 92.25 112 ALA A O 1
ATOM 870 N N . ALA A 1 113 ? -3.657 -12.432 4.157 1.00 94.69 113 ALA A N 1
ATOM 871 C CA . ALA A 1 113 ? -3.077 -12.065 5.438 1.00 94.69 113 ALA A CA 1
ATOM 872 C C . ALA A 1 113 ? -3.774 -10.824 6.015 1.00 94.69 113 ALA A C 1
ATOM 874 O O . ALA A 1 113 ? -4.213 -9.936 5.282 1.00 94.69 113 ALA A O 1
ATOM 875 N N . VAL A 1 114 ? -3.837 -10.740 7.344 1.00 96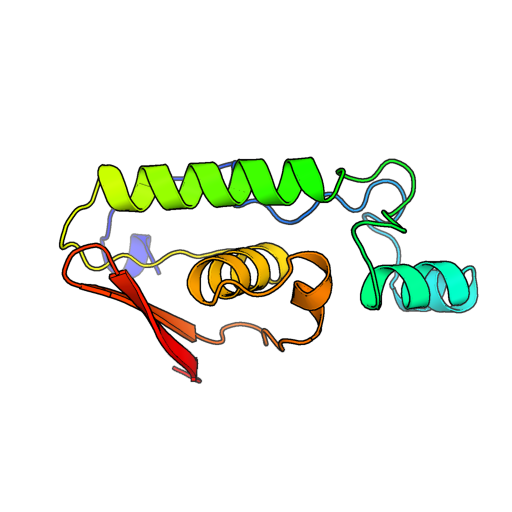.31 114 VAL A N 1
ATOM 876 C CA . VAL A 1 114 ? -4.481 -9.632 8.054 1.00 96.31 114 VAL A CA 1
ATOM 877 C C . VAL A 1 114 ? -3.452 -8.848 8.851 1.00 96.31 114 VAL A C 1
ATOM 879 O O . VAL A 1 114 ? -2.579 -9.399 9.525 1.00 96.31 114 VAL A O 1
ATOM 882 N N . SER A 1 115 ? -3.579 -7.527 8.784 1.00 97.25 115 SER A N 1
ATOM 883 C CA . SER A 1 115 ? -2.864 -6.581 9.638 1.00 97.25 115 SER A CA 1
ATOM 884 C C . SER A 1 115 ? -3.883 -5.724 10.375 1.00 97.25 115 SER A C 1
ATOM 886 O O . SER A 1 115 ? -4.953 -5.438 9.837 1.00 97.25 115 SER A O 1
ATOM 888 N N . ARG A 1 116 ? -3.562 -5.300 11.597 1.00 97.25 116 ARG A N 1
ATOM 889 C CA . ARG A 1 116 ? -4.447 -4.447 12.394 1.00 97.25 116 ARG A CA 1
ATOM 890 C C . ARG A 1 116 ? -3.735 -3.177 12.796 1.00 97.25 116 ARG A C 1
ATOM 892 O O . ARG A 1 116 ? -2.662 -3.225 13.388 1.00 97.25 116 ARG A O 1
ATOM 899 N N . ILE A 1 117 ? -4.386 -2.053 12.536 1.00 96.62 117 ILE A N 1
ATOM 900 C CA . ILE A 1 117 ? -3.986 -0.736 13.017 1.00 96.62 117 ILE A CA 1
ATOM 901 C C . ILE A 1 117 ? -5.046 -0.264 14.010 1.00 96.62 117 ILE A C 1
ATOM 903 O O . ILE A 1 117 ? -6.237 -0.480 13.803 1.00 96.62 117 ILE A O 1
ATOM 907 N N . ALA A 1 118 ? -4.610 0.341 15.109 1.00 95.75 118 ALA A N 1
ATOM 908 C CA . ALA A 1 118 ? -5.475 1.012 16.070 1.00 95.75 118 ALA A CA 1
ATOM 909 C C . ALA A 1 118 ? -5.048 2.474 16.178 1.00 95.75 118 ALA A C 1
ATOM 911 O O . ALA A 1 118 ? -3.852 2.753 16.198 1.00 95.75 118 ALA A O 1
ATOM 912 N N . VAL A 1 119 ? -6.006 3.393 16.263 1.00 93.75 119 VAL A N 1
ATOM 913 C CA . VAL A 1 119 ? -5.732 4.816 16.490 1.00 93.75 119 VAL A CA 1
ATOM 914 C C . VAL A 1 119 ? -6.255 5.186 17.867 1.00 93.75 119 VAL A C 1
ATOM 916 O O . VAL A 1 119 ? -7.452 5.114 18.123 1.00 93.75 119 VAL A O 1
ATOM 919 N N . GLU A 1 120 ? -5.351 5.559 18.766 1.00 90.00 120 GLU A N 1
ATOM 920 C CA . GLU A 1 120 ? -5.667 5.891 20.157 1.00 90.00 120 GLU A CA 1
ATOM 921 C C . GLU A 1 120 ? -5.124 7.279 20.459 1.00 90.00 120 GLU A C 1
ATOM 923 O O . GLU A 1 120 ? -3.940 7.531 20.251 1.00 90.00 120 GLU A O 1
ATOM 928 N N . GLN A 1 121 ? -5.987 8.191 20.920 1.00 87.94 121 GLN A N 1
ATOM 929 C CA . GLN A 1 121 ? -5.616 9.596 21.161 1.00 87.94 121 GLN 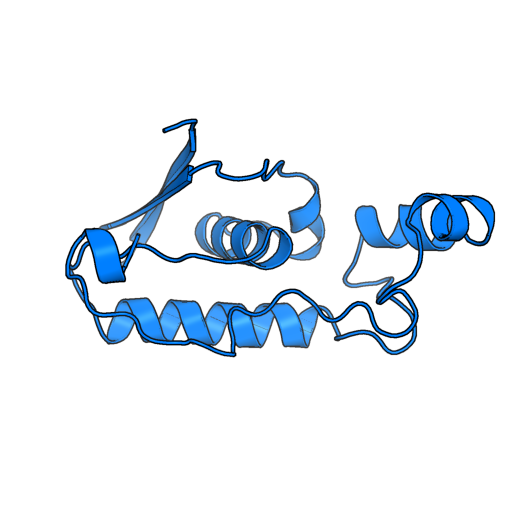A CA 1
ATOM 930 C C . GLN A 1 121 ? -4.992 10.267 19.918 1.00 87.94 121 GLN A C 1
ATOM 932 O O . GLN A 1 121 ? -4.079 11.078 20.025 1.00 87.94 121 GLN A O 1
ATOM 937 N N . GLY A 1 122 ? -5.461 9.889 18.723 1.00 86.75 122 GLY A N 1
ATOM 938 C CA . GLY A 1 122 ? -4.932 10.378 17.445 1.00 86.75 122 GLY A CA 1
ATOM 939 C C . GLY A 1 122 ? -3.606 9.744 17.010 1.00 86.75 122 GLY A C 1
ATOM 940 O O . GLY A 1 122 ? -3.105 10.077 15.941 1.00 86.75 122 GLY A O 1
ATOM 941 N N . ILE A 1 123 ? -3.045 8.815 17.789 1.00 90.62 123 ILE A N 1
ATOM 942 C CA . ILE A 1 123 ? -1.775 8.155 17.480 1.00 90.62 123 ILE A CA 1
ATOM 943 C C . ILE A 1 123 ? -2.058 6.794 16.831 1.00 90.62 123 ILE A C 1
ATOM 945 O O . ILE A 1 123 ? -2.607 5.908 17.498 1.00 90.62 123 ILE A O 1
ATOM 949 N N . PRO A 1 124 ? -1.692 6.588 15.553 1.00 93.06 124 PRO A N 1
ATOM 950 C CA . PRO A 1 124 ? -1.848 5.297 14.903 1.00 93.06 124 PRO A CA 1
ATOM 951 C C . PRO A 1 124 ? -0.781 4.304 15.387 1.00 93.06 124 PRO A C 1
ATOM 953 O O . PRO A 1 124 ? 0.382 4.648 15.587 1.00 93.06 124 PRO A O 1
ATOM 956 N N . ARG A 1 125 ? -1.181 3.046 15.577 1.00 95.56 125 ARG A N 1
ATOM 957 C CA . ARG A 1 125 ? -0.333 1.943 16.045 1.00 95.56 125 ARG A CA 1
ATOM 958 C C . ARG A 1 125 ? -0.604 0.690 15.229 1.00 95.56 125 ARG A C 1
ATOM 960 O O . ARG A 1 125 ? -1.740 0.219 15.190 1.00 95.56 125 ARG A O 1
ATOM 967 N N . LEU A 1 126 ? 0.437 0.103 14.644 1.00 97.12 126 LEU A N 1
ATOM 968 C CA . LEU A 1 126 ? 0.369 -1.243 14.080 1.00 97.12 126 LEU A CA 1
ATOM 969 C C . LEU A 1 126 ? 0.324 -2.261 15.229 1.00 97.12 126 LEU A C 1
ATOM 971 O O . LEU A 1 126 ? 1.288 -2.413 15.972 1.00 97.12 126 LEU A O 1
ATOM 975 N N . ARG A 1 127 ? -0.814 -2.933 15.405 1.00 96.88 127 ARG A N 1
ATOM 976 C CA . ARG A 1 127 ? -1.034 -3.934 16.459 1.00 96.88 127 ARG A CA 1
ATOM 977 C C . ARG A 1 127 ? -0.426 -5.282 16.098 1.00 96.88 127 ARG A C 1
ATOM 979 O O . ARG A 1 127 ? 0.182 -5.922 16.945 1.00 96.88 127 ARG A O 1
ATOM 986 N N . PHE A 1 128 ? -0.615 -5.700 14.854 1.00 96.75 128 PHE A N 1
ATOM 987 C CA . PHE A 1 128 ? 0.029 -6.870 14.274 1.00 96.75 128 PHE A CA 1
ATOM 988 C C . PHE A 1 128 ? 0.038 -6.747 12.754 1.00 96.75 128 PHE A C 1
ATOM 990 O O . PHE A 1 128 ? -0.767 -6.016 12.168 1.00 96.75 128 PHE A O 1
ATOM 997 N N . HIS A 1 129 ? 0.928 -7.505 12.129 1.00 96.50 129 HIS A N 1
ATOM 998 C CA . HIS A 1 129 ? 1.091 -7.581 10.689 1.00 96.50 129 HIS A CA 1
ATOM 999 C C . HIS A 1 129 ? 1.244 -9.042 10.274 1.00 96.50 129 HIS A C 1
ATOM 1001 O O . HIS A 1 129 ? 1.895 -9.814 10.974 1.00 96.50 129 HIS A O 1
ATOM 1007 N N . CYS A 1 130 ? 0.624 -9.408 9.154 1.00 92.31 130 CYS A N 1
ATOM 1008 C CA . CYS A 1 130 ? 0.680 -10.751 8.579 1.00 92.31 130 CYS A CA 1
ATOM 1009 C C . CYS A 1 130 ? 0.219 -11.886 9.509 1.00 92.31 130 CYS A C 1
ATOM 1011 O O . CYS A 1 130 ? 0.758 -12.992 9.470 1.00 92.31 130 CYS A O 1
ATOM 1013 N N . SER A 1 131 ? -0.829 -11.641 10.302 1.00 87.88 131 SER A N 1
ATOM 1014 C CA . SER A 1 131 ? -1.547 -12.738 10.958 1.00 87.88 131 SER A CA 1
ATOM 1015 C C . SER A 1 131 ? -2.358 -13.509 9.925 1.00 87.88 131 SER A C 1
ATOM 1017 O O . SER A 1 131 ? -2.948 -12.920 9.015 1.00 87.88 131 SER A O 1
ATOM 1019 N N . ARG A 1 132 ? -2.430 -14.827 10.095 1.00 76.69 132 ARG A N 1
ATOM 1020 C CA . ARG A 1 132 ? -3.456 -15.643 9.441 1.00 76.69 132 ARG A CA 1
ATOM 1021 C C . ARG A 1 132 ? -4.761 -15.498 10.229 1.00 76.69 132 ARG A C 1
ATOM 1023 O O . ARG A 1 132 ? -4.706 -15.269 11.441 1.00 76.69 132 ARG A O 1
ATOM 1030 N N . LEU A 1 133 ? -5.887 -15.534 9.519 1.00 60.78 133 LEU A N 1
ATOM 1031 C CA . LEU A 1 133 ? -7.212 -15.694 10.123 1.00 60.78 133 LEU A CA 1
ATOM 1032 C C . LEU A 1 133 ? -7.393 -17.128 10.621 1.00 60.78 133 LEU A C 1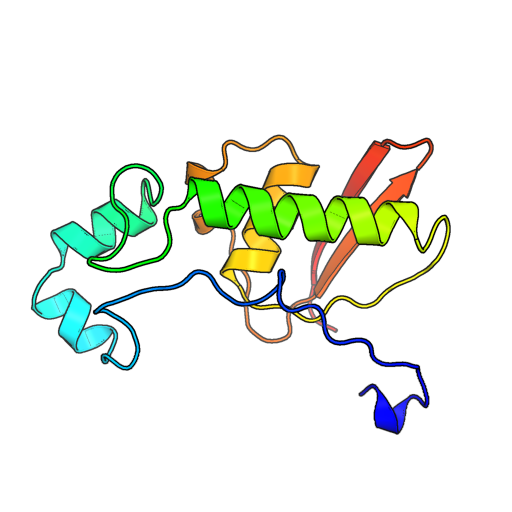
ATOM 1034 O O . LEU A 1 133 ? -6.793 -18.035 9.997 1.00 60.78 133 LEU A O 1
#

Solvent-accessible surface area (backbone atoms only — not comparable to full-atom values): 8052 Å² total; per-residue (Å²): 99,51,81,76,70,73,45,92,82,82,88,61,79,51,50,51,59,75,50,41,37,74,57,57,93,57,56,66,71,56,47,48,71,77,41,43,69,62,53,53,43,24,60,64,30,33,63,85,36,53,51,62,85,27,48,53,45,68,58,49,52,50,38,40,49,53,44,51,54,49,50,56,68,76,46,67,96,61,91,80,87,86,87,66,37,59,61,39,53,30,49,53,51,24,62,57,70,70,43,64,72,48,54,33,69,81,55,85,65,62,87,86,46,42,65,42,74,48,70,56,98,85,45,59,39,81,75,49,70,66,40,78,127

Foldseek 3Di:
DCVVVVHDDDDQPLQADWFQAPCPPPDPVVCCVPPVPLVVCCLQFVQVRGHVRTHHLVSNLVSLVVVVVVCCVVQPPDDDDDDHDQLSVLSVVCVLVVHDSRNSSVDDDDPQFDWDWDADPNRIDTPDGRDHD